Protein AF-A0A8T3T508-F1 (afdb_monomer)

Secondary struc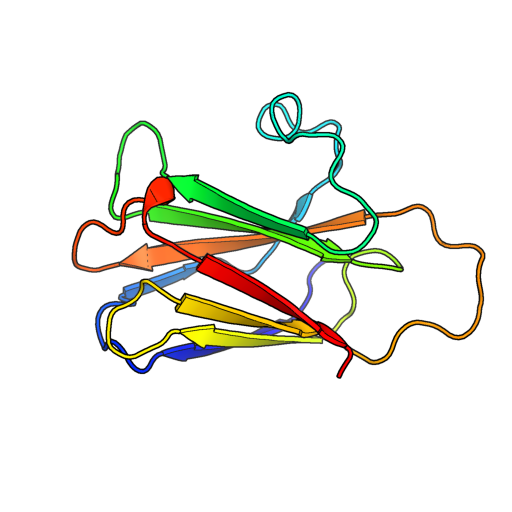ture (DSSP, 8-state):
---EEEEEESSS-EEEEEEEEEE-TTSTTTTTS----SS-EEEEEETTEEEEEEEEEEETTSS-SEEEEEE-TTS-EEEEEEPPPPSS--PPPEEEEEEEEESS---GGG-EEEEEE-

Structure (mmCIF, N/CA/C/O backbone):
data_AF-A0A8T3T508-F1
#
_entry.id   AF-A0A8T3T508-F1
#
loop_
_atom_site.group_PDB
_atom_site.id
_atom_site.type_symbol
_atom_site.label_atom_id
_atom_site.label_alt_id
_atom_site.label_comp_id
_atom_site.label_asym_id
_atom_site.label_entity_id
_atom_site.label_seq_id
_atom_site.pdbx_PDB_ins_code
_atom_site.Cartn_x
_atom_site.Cartn_y
_atom_site.Cartn_z
_atom_site.occupancy
_atom_site.B_iso_or_equiv
_atom_site.auth_seq_id
_atom_site.auth_comp_id
_atom_site.auth_asym_id
_atom_site.auth_atom_id
_atom_site.pdbx_PDB_model_num
ATOM 1 N N . MET A 1 1 ? -5.085 2.154 -18.806 1.00 56.78 1 MET A N 1
ATOM 2 C CA . MET A 1 1 ? -4.307 0.898 -18.837 1.00 56.78 1 MET A CA 1
ATOM 3 C C . MET A 1 1 ? -4.561 0.237 -17.502 1.00 56.78 1 MET A C 1
ATOM 5 O O . MET A 1 1 ? -4.327 0.889 -16.499 1.00 56.78 1 MET A O 1
ATOM 9 N N . THR A 1 2 ? -5.166 -0.944 -17.486 1.00 59.72 2 THR A N 1
ATOM 10 C CA . THR A 1 2 ? -5.472 -1.673 -16.248 1.00 59.72 2 THR A CA 1
ATOM 11 C C . THR A 1 2 ? -4.306 -2.597 -15.933 1.00 59.72 2 THR A C 1
ATOM 13 O O . THR A 1 2 ? -3.859 -3.324 -16.823 1.00 59.72 2 THR A O 1
ATOM 16 N N . PHE A 1 3 ? -3.816 -2.564 -14.700 1.00 74.69 3 PHE A N 1
ATOM 17 C CA . PHE A 1 3 ? -2.856 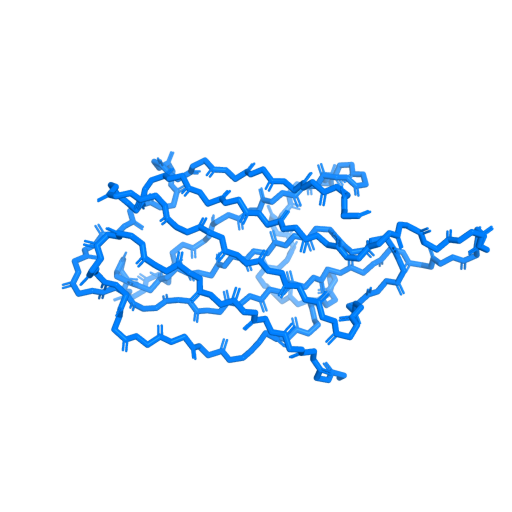-3.533 -14.183 1.00 74.69 3 PHE A CA 1
ATOM 18 C C . PHE A 1 3 ? -3.513 -4.373 -13.095 1.00 74.69 3 PHE A C 1
ATOM 20 O O . PHE A 1 3 ? -4.545 -3.993 -12.553 1.00 74.69 3 PHE A O 1
ATOM 27 N N . THR A 1 4 ? -2.923 -5.519 -12.787 1.00 80.12 4 THR A N 1
ATOM 28 C CA . THR A 1 4 ? -3.348 -6.351 -11.664 1.00 80.12 4 THR A CA 1
ATOM 29 C C . THR A 1 4 ? -2.440 -6.089 -10.472 1.00 80.12 4 THR A C 1
ATOM 31 O O . THR A 1 4 ? -1.223 -5.991 -10.630 1.00 80.12 4 THR A O 1
ATOM 34 N N . ILE A 1 5 ? -3.013 -6.000 -9.277 1.00 84.56 5 ILE A N 1
ATOM 35 C CA . ILE A 1 5 ? -2.252 -5.976 -8.031 1.00 84.56 5 ILE A CA 1
ATOM 36 C C . ILE A 1 5 ? -2.741 -7.087 -7.106 1.00 84.56 5 ILE A C 1
ATOM 38 O O . ILE A 1 5 ? -3.930 -7.179 -6.813 1.00 84.56 5 ILE A O 1
ATOM 42 N N . ASP A 1 6 ? -1.829 -7.954 -6.676 1.00 89.44 6 ASP A N 1
ATOM 43 C CA . ASP A 1 6 ? -2.118 -8.968 -5.662 1.00 89.44 6 ASP A CA 1
ATOM 44 C C . ASP A 1 6 ? -1.890 -8.355 -4.279 1.00 89.44 6 ASP A C 1
ATOM 46 O O . ASP A 1 6 ? -0.770 -7.956 -3.962 1.00 89.44 6 ASP A O 1
ATOM 50 N N . ILE A 1 7 ? -2.951 -8.208 -3.483 1.00 91.00 7 ILE A N 1
ATOM 51 C CA . ILE A 1 7 ? -2.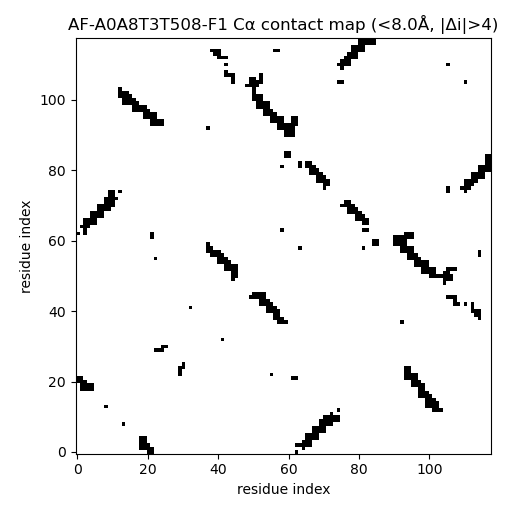876 -7.568 -2.165 1.00 91.00 7 ILE A CA 1
ATOM 52 C C . ILE A 1 7 ? -2.930 -8.640 -1.083 1.00 91.00 7 ILE A C 1
ATOM 54 O O . ILE A 1 7 ? -3.950 -9.298 -0.874 1.00 91.00 7 ILE A O 1
ATOM 58 N N . HIS A 1 8 ? -1.829 -8.771 -0.355 1.00 92.88 8 HIS A N 1
ATOM 59 C CA . HIS A 1 8 ? -1.716 -9.606 0.824 1.00 92.88 8 HIS A CA 1
ATOM 60 C C . HIS A 1 8 ? -1.851 -8.748 2.085 1.00 92.88 8 HIS A C 1
ATOM 62 O O . HIS A 1 8 ? -0.893 -8.108 2.525 1.00 92.88 8 HIS A O 1
ATOM 68 N N . ASP A 1 9 ? -3.051 -8.734 2.663 1.00 92.88 9 ASP A N 1
ATOM 69 C CA . ASP A 1 9 ? -3.330 -8.020 3.908 1.00 92.88 9 ASP A CA 1
ATOM 70 C C . ASP A 1 9 ? -3.100 -8.904 5.140 1.00 92.88 9 ASP A C 1
ATOM 72 O O . ASP A 1 9 ? -3.750 -9.936 5.312 1.00 92.88 9 ASP A O 1
ATOM 76 N N . GLN A 1 10 ? -2.185 -8.481 6.016 1.00 94.06 10 GLN A N 1
ATOM 77 C CA . GLN A 1 10 ? -1.945 -9.124 7.312 1.00 94.06 10 GLN A CA 1
ATOM 78 C C . GLN A 1 10 ? -2.623 -8.390 8.470 1.00 94.06 10 GLN A C 1
ATOM 80 O O . GLN A 1 10 ? -2.670 -8.928 9.578 1.00 94.06 10 GLN A O 1
ATOM 85 N N . SER A 1 11 ? -3.125 -7.174 8.237 1.00 92.44 11 SER A N 1
ATOM 86 C CA . SER A 1 11 ? -3.783 -6.369 9.267 1.00 92.44 11 SER A CA 1
ATOM 87 C C . SER A 1 11 ? -5.196 -6.866 9.574 1.00 92.44 11 SER A C 1
ATOM 89 O O . SER A 1 11 ? -5.650 -6.784 10.714 1.00 92.44 11 SER A O 1
ATOM 91 N N . GLY A 1 12 ? -5.894 -7.400 8.566 1.00 91.69 12 GLY A N 1
ATOM 92 C CA . GLY A 1 12 ? -7.322 -7.703 8.630 1.00 91.69 12 GLY A CA 1
ATOM 93 C C . GLY A 1 12 ? -8.207 -6.454 8.606 1.00 91.69 12 GLY A C 1
ATOM 94 O O . GLY A 1 12 ? -9.417 -6.572 8.799 1.00 91.69 12 GLY A O 1
ATOM 95 N N . LEU A 1 13 ? -7.618 -5.271 8.401 1.00 92.75 13 LEU A N 1
ATOM 96 C CA . LEU A 1 13 ? -8.317 -3.990 8.361 1.00 92.75 13 LEU A CA 1
ATOM 97 C C . LEU A 1 13 ? -8.749 -3.619 6.948 1.00 92.75 13 LEU A C 1
ATOM 99 O O . LEU A 1 13 ? -9.602 -2.750 6.800 1.00 92.75 13 LEU A O 1
ATOM 103 N N . LEU A 1 14 ? -8.169 -4.224 5.908 1.00 92.81 14 LEU A N 1
ATOM 104 C CA . LEU A 1 14 ? -8.530 -3.898 4.535 1.00 92.81 14 LEU A CA 1
ATOM 105 C C . LEU A 1 14 ? -9.945 -4.408 4.232 1.00 92.81 14 LEU A C 1
ATOM 107 O O . LEU A 1 14 ? -10.217 -5.607 4.275 1.00 92.81 14 LEU A O 1
ATOM 111 N N . VAL A 1 15 ? -10.849 -3.487 3.909 1.00 94.06 15 VAL A N 1
ATOM 112 C CA . VAL A 1 15 ? -12.254 -3.786 3.599 1.00 94.06 15 VAL A CA 1
ATOM 113 C C . VAL A 1 15 ? -12.476 -3.828 2.095 1.00 94.06 15 VAL A C 1
ATOM 115 O O . VAL A 1 15 ? -13.219 -4.670 1.598 1.00 94.06 15 VAL A O 1
ATOM 118 N N . GLU A 1 16 ? -11.845 -2.910 1.369 1.00 90.81 16 GLU A N 1
ATOM 119 C CA . GLU A 1 16 ? -12.002 -2.775 -0.073 1.00 90.81 16 GLU A CA 1
ATOM 120 C C . GLU A 1 16 ? -10.701 -2.261 -0.690 1.00 90.81 16 GLU A C 1
ATOM 122 O O . GLU A 1 16 ? -9.986 -1.459 -0.089 1.00 90.81 16 GLU A O 1
ATOM 127 N N . ALA A 1 17 ? -10.398 -2.724 -1.897 1.00 87.75 17 ALA A N 1
ATOM 128 C CA . ALA A 1 17 ? -9.337 -2.177 -2.722 1.00 87.75 17 ALA A CA 1
ATOM 129 C C . ALA A 1 17 ? -9.898 -1.929 -4.119 1.00 87.75 17 ALA A C 1
ATOM 131 O O . ALA A 1 17 ? -10.470 -2.828 -4.737 1.00 87.75 17 ALA A O 1
ATOM 132 N N . THR A 1 18 ? -9.742 -0.704 -4.602 1.00 84.75 18 THR A N 1
ATOM 133 C CA . THR A 1 18 ? -10.129 -0.313 -5.954 1.00 84.75 18 THR A CA 1
ATOM 134 C C . THR A 1 18 ? -8.912 -0.436 -6.852 1.00 84.75 18 THR A C 1
ATOM 136 O O . THR A 1 18 ? -7.877 0.161 -6.547 1.00 84.75 18 THR A O 1
ATOM 139 N N . ASP A 1 19 ? -9.058 -1.214 -7.934 1.00 66.94 19 ASP A N 1
ATOM 140 C CA . ASP A 1 19 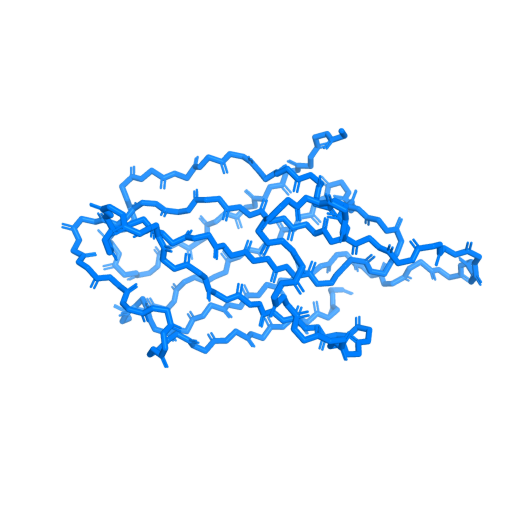? -8.005 -1.502 -8.912 1.00 66.94 19 ASP A CA 1
ATOM 141 C C . ASP A 1 19 ? -7.250 -0.247 -9.329 1.00 66.94 19 ASP A C 1
ATOM 143 O O . ASP A 1 19 ? -7.820 0.835 -9.499 1.00 66.94 19 ASP A O 1
ATOM 147 N N . GLY A 1 20 ? -5.943 -0.416 -9.484 1.00 62.97 20 GLY A N 1
ATOM 148 C CA . GLY A 1 20 ? -5.079 0.724 -9.618 1.00 62.97 20 GLY A CA 1
ATOM 149 C C . GLY A 1 20 ? -5.146 1.398 -10.986 1.00 62.97 20 GLY A C 1
ATOM 150 O O . GLY A 1 20 ? -5.136 0.757 -12.041 1.00 62.97 20 GLY A O 1
ATOM 151 N N . GLU A 1 21 ? -5.195 2.724 -10.960 1.00 64.38 21 GLU A N 1
ATOM 152 C CA . GLU A 1 21 ? -5.181 3.561 -12.150 1.00 64.38 21 GLU A CA 1
ATOM 153 C C . GLU A 1 21 ? -3.747 4.011 -12.454 1.00 64.38 21 GLU A C 1
ATOM 155 O O . GLU A 1 21 ? -2.906 4.173 -11.563 1.00 64.38 21 GLU A O 1
ATOM 160 N N . ALA A 1 22 ? -3.447 4.185 -13.742 1.00 61.53 22 ALA A N 1
ATOM 161 C CA . ALA A 1 22 ? -2.224 4.861 -14.145 1.00 61.53 22 ALA A CA 1
ATOM 162 C C . ALA A 1 22 ? -2.387 6.348 -13.824 1.00 61.53 22 ALA A C 1
ATOM 164 O O . ALA A 1 22 ? -3.248 7.012 -14.399 1.00 61.53 22 ALA A O 1
ATOM 165 N N . PHE A 1 23 ? -1.564 6.856 -12.915 1.00 60.69 23 PHE A N 1
ATOM 166 C CA . PHE A 1 23 ? -1.504 8.276 -12.617 1.00 60.69 23 PHE A CA 1
ATOM 167 C C . PHE A 1 23 ? -0.522 8.922 -13.580 1.00 60.69 23 PHE A C 1
ATOM 169 O O . PHE A 1 23 ? 0.668 8.597 -13.610 1.00 60.69 23 PHE A O 1
ATOM 176 N N . SER A 1 24 ? -1.028 9.864 -14.362 1.00 53.00 24 SER A N 1
ATOM 177 C CA . SER A 1 24 ? -0.171 10.873 -14.964 1.00 53.00 24 SER A CA 1
ATOM 178 C C . SER A 1 24 ? 0.156 11.912 -13.895 1.00 53.00 24 SER A C 1
ATOM 180 O O . SER A 1 24 ? -0.705 12.278 -13.099 1.00 53.00 24 SER A O 1
ATOM 182 N N . THR A 1 25 ? 1.366 12.467 -13.920 1.00 49.41 25 THR A N 1
ATOM 183 C CA . THR A 1 25 ? 1.756 13.634 -13.101 1.00 49.41 25 THR A CA 1
ATOM 184 C C . THR A 1 25 ? 0.935 14.902 -13.403 1.00 49.41 25 THR A C 1
ATOM 186 O O . THR A 1 25 ? 1.193 15.947 -12.827 1.00 49.41 25 THR A O 1
ATOM 189 N N . GLU A 1 26 ? -0.017 14.817 -14.336 1.00 45.50 26 GLU A N 1
ATOM 190 C CA . GLU A 1 26 ? -0.973 15.860 -14.724 1.00 45.50 26 GLU A CA 1
ATOM 191 C C . GLU A 1 26 ? -2.325 15.736 -13.988 1.00 45.50 26 GLU A C 1
ATOM 193 O O . GLU A 1 26 ? -3.209 16.566 -14.190 1.00 45.50 26 GLU A O 1
ATOM 198 N N . ASP A 1 27 ? -2.523 14.695 -13.169 1.00 48.59 27 ASP A N 1
ATOM 199 C CA . ASP A 1 27 ? -3.714 14.569 -12.325 1.00 48.59 27 ASP A CA 1
ATOM 200 C C . ASP A 1 27 ? -3.687 15.638 -11.210 1.00 48.59 27 ASP A C 1
ATOM 202 O O . ASP A 1 27 ? -2.628 15.864 -10.622 1.00 48.59 27 ASP A O 1
ATOM 206 N N . PRO A 1 28 ? -4.809 16.302 -10.873 1.00 46.66 28 PRO A N 1
ATOM 207 C CA . PRO A 1 28 ? -4.828 17.391 -9.889 1.00 46.66 28 PRO A CA 1
ATOM 208 C C . PRO A 1 28 ? -4.450 16.968 -8.454 1.00 46.66 28 PRO A C 1
ATOM 210 O O . PRO A 1 28 ? -4.265 17.834 -7.603 1.00 46.66 28 PRO A O 1
ATOM 213 N N . GLY A 1 29 ? -4.317 15.666 -8.163 1.00 49.78 29 GLY A N 1
ATOM 214 C CA . GLY A 1 29 ? -3.711 15.157 -6.922 1.00 49.78 29 GLY A CA 1
ATOM 215 C C . GLY A 1 29 ? -2.203 14.878 -7.012 1.00 49.78 29 GLY A C 1
ATOM 216 O O . GLY A 1 29 ? -1.567 14.621 -5.992 1.00 49.78 29 GLY A O 1
ATOM 217 N N . ALA A 1 30 ? -1.630 14.914 -8.217 1.00 49.81 30 ALA A N 1
ATOM 218 C CA . ALA A 1 30 ? -0.218 14.667 -8.492 1.00 49.81 30 ALA A CA 1
ATOM 219 C C . ALA A 1 30 ? 0.641 15.945 -8.473 1.00 49.81 30 ALA A C 1
ATOM 221 O O . ALA A 1 30 ? 1.858 15.846 -8.339 1.00 49.81 30 ALA A O 1
ATOM 222 N N . GLU A 1 31 ? 0.027 17.130 -8.573 1.00 49.12 31 GLU A N 1
ATOM 223 C CA . GLU A 1 31 ? 0.741 18.419 -8.611 1.00 49.12 31 GLU A CA 1
ATOM 224 C C . GLU A 1 31 ? 1.470 18.758 -7.296 1.00 49.12 31 GLU A C 1
ATOM 226 O O . GLU A 1 31 ? 2.443 19.510 -7.316 1.00 49.12 31 GLU A O 1
ATOM 231 N N . ASP A 1 32 ? 1.034 18.178 -6.169 1.00 50.81 32 ASP A N 1
ATOM 232 C CA . ASP A 1 32 ? 1.685 18.320 -4.854 1.00 50.81 32 ASP A CA 1
ATOM 233 C C . ASP A 1 32 ? 2.610 17.138 -4.517 1.00 50.81 32 ASP A C 1
ATOM 235 O O . ASP A 1 32 ? 3.298 17.141 -3.494 1.00 50.81 32 ASP A O 1
ATOM 239 N N . LEU A 1 33 ? 2.678 16.117 -5.383 1.00 53.66 33 LEU A N 1
ATOM 240 C CA . LEU A 1 33 ? 3.666 15.063 -5.202 1.00 53.66 33 LEU A CA 1
ATOM 241 C C . LEU A 1 33 ? 5.048 15.690 -5.420 1.00 53.66 33 LEU A C 1
ATOM 243 O O . LEU A 1 33 ? 5.283 16.312 -6.462 1.00 53.66 33 LEU A O 1
ATOM 247 N N . PRO A 1 34 ? 5.990 15.542 -4.470 1.00 51.62 34 PRO A N 1
ATOM 248 C CA . PRO A 1 34 ? 7.344 16.012 -4.695 1.00 51.62 34 PRO A CA 1
ATOM 249 C C . PRO A 1 34 ? 7.868 15.384 -5.993 1.00 51.62 34 PRO A C 1
ATOM 251 O O . PRO A 1 34 ? 7.445 14.288 -6.369 1.00 51.62 34 PRO A O 1
ATOM 254 N N . VAL A 1 35 ? 8.808 16.045 -6.678 1.00 53.06 35 VAL A N 1
ATOM 255 C CA . VAL A 1 35 ? 9.580 15.419 -7.765 1.00 53.06 35 VAL A CA 1
ATOM 256 C C . VAL A 1 35 ? 10.440 14.322 -7.135 1.00 53.06 35 VAL A C 1
ATOM 258 O O . VAL A 1 35 ? 11.621 14.497 -6.837 1.00 53.06 35 VAL A O 1
ATOM 261 N N . LEU A 1 36 ? 9.796 13.212 -6.810 1.00 57.38 36 LEU A N 1
ATOM 262 C CA . LEU A 1 36 ? 10.374 12.062 -6.167 1.00 57.38 36 LEU A CA 1
ATOM 263 C C . LEU A 1 36 ? 11.109 11.294 -7.265 1.00 57.38 36 LEU A C 1
ATOM 265 O O . LEU A 1 36 ? 10.617 11.154 -8.385 1.00 57.38 36 LEU A O 1
ATOM 269 N N . GLY A 1 37 ? 12.342 10.877 -6.972 1.00 57.03 37 GLY A N 1
ATOM 270 C CA . GLY A 1 37 ? 13.202 10.179 -7.931 1.00 57.03 37 GLY A CA 1
ATOM 271 C C . GLY A 1 37 ? 12.573 8.884 -8.470 1.00 57.03 37 GLY A C 1
ATOM 272 O O . GLY A 1 37 ? 11.470 8.525 -8.094 1.00 57.03 37 GLY A O 1
ATOM 273 N N . PRO A 1 38 ? 13.267 8.102 -9.308 1.00 60.34 38 PRO A N 1
ATOM 274 C CA . PRO A 1 38 ? 12.669 6.966 -10.028 1.00 60.34 38 PRO A CA 1
ATOM 275 C C . PRO A 1 38 ? 12.092 5.835 -9.148 1.00 60.34 38 PRO A C 1
ATOM 277 O O . PRO A 1 38 ? 11.500 4.900 -9.675 1.00 60.34 38 PRO A O 1
ATOM 280 N N . HIS A 1 39 ? 12.281 5.897 -7.828 1.00 69.75 39 HIS A N 1
ATOM 281 C CA . HIS A 1 39 ? 11.803 4.929 -6.849 1.00 69.75 39 HIS A CA 1
ATOM 282 C C . HIS A 1 39 ? 11.118 5.688 -5.715 1.00 69.75 39 HIS A C 1
ATOM 284 O O . HIS A 1 39 ? 11.785 6.201 -4.815 1.00 69.75 39 HIS A O 1
ATOM 290 N N . TYR A 1 40 ? 9.794 5.780 -5.769 1.00 75.88 40 TYR A N 1
ATOM 291 C CA . TYR A 1 40 ? 9.014 6.398 -4.707 1.00 75.88 40 TYR A CA 1
ATOM 292 C C . TYR A 1 40 ? 7.713 5.661 -4.460 1.00 75.88 40 TYR A C 1
ATOM 294 O O . TYR A 1 40 ? 7.183 5.007 -5.359 1.00 75.88 40 TYR A O 1
ATOM 302 N N . VAL A 1 41 ? 7.206 5.827 -3.242 1.00 84.19 41 VAL A N 1
ATOM 303 C CA . VAL A 1 41 ? 5.849 5.478 -2.834 1.00 84.19 41 VAL A CA 1
ATOM 304 C C . VAL A 1 41 ? 5.313 6.660 -2.035 1.00 84.19 41 VAL A C 1
ATOM 306 O O . VAL A 1 41 ? 6.025 7.204 -1.193 1.00 84.19 41 VAL A O 1
ATOM 309 N N . VAL A 1 42 ? 4.086 7.073 -2.320 1.00 85.75 42 VAL A N 1
ATOM 310 C CA . VAL A 1 42 ? 3.378 8.144 -1.628 1.00 85.75 42 VAL A CA 1
ATOM 311 C C . VAL A 1 42 ? 2.038 7.625 -1.151 1.00 85.75 42 VAL A C 1
ATOM 313 O O . VAL A 1 42 ? 1.370 6.853 -1.840 1.00 85.75 42 VAL A O 1
ATOM 316 N N . PHE A 1 43 ? 1.659 8.082 0.032 1.00 88.44 43 PHE A N 1
ATOM 317 C CA . PHE A 1 43 ? 0.393 7.790 0.669 1.00 88.44 43 PHE A CA 1
ATOM 318 C C . PHE A 1 43 ? -0.379 9.091 0.817 1.00 88.44 43 PHE A C 1
ATOM 320 O O . PHE A 1 43 ? 0.173 10.102 1.246 1.00 88.44 43 PHE A O 1
ATOM 327 N N . LEU A 1 44 ? -1.649 9.064 0.441 1.00 87.00 44 LEU A N 1
ATOM 328 C CA . LEU A 1 44 ? -2.546 10.206 0.516 1.00 87.00 44 LEU A CA 1
ATOM 329 C C . LEU A 1 44 ? -3.858 9.715 1.112 1.00 87.00 44 LEU A C 1
ATOM 331 O O . LEU A 1 44 ? -4.491 8.828 0.540 1.00 87.00 44 LEU A O 1
ATOM 335 N N . ASN A 1 45 ? -4.283 10.269 2.243 1.00 89.81 45 ASN A N 1
ATOM 336 C CA . ASN A 1 45 ? -5.651 10.037 2.692 1.00 89.81 45 ASN A CA 1
ATOM 337 C C . ASN A 1 45 ? -6.639 10.801 1.816 1.00 89.81 45 ASN A C 1
ATOM 339 O O . ASN A 1 45 ? -6.312 11.855 1.264 1.00 89.81 45 ASN A O 1
ATOM 343 N N . ASP A 1 46 ? -7.864 10.292 1.720 1.00 85.38 46 ASP A N 1
ATOM 344 C CA . ASP A 1 46 ? -8.955 11.104 1.200 1.00 85.38 46 ASP A CA 1
ATOM 345 C C . ASP A 1 46 ? -9.258 12.249 2.177 1.00 85.38 46 ASP A C 1
ATOM 347 O O . ASP A 1 46 ? -9.360 12.044 3.386 1.00 85.38 46 ASP A O 1
ATOM 351 N N . ALA A 1 47 ? -9.428 13.466 1.656 1.00 81.12 47 ALA A N 1
ATOM 352 C CA . ALA A 1 47 ? -9.689 14.647 2.481 1.00 81.12 47 ALA A CA 1
ATOM 353 C C . ALA A 1 47 ? -10.999 14.552 3.287 1.00 81.12 47 ALA A C 1
ATOM 355 O O . ALA A 1 47 ? -11.186 15.293 4.252 1.00 81.12 47 ALA A O 1
ATOM 356 N N . SER A 1 48 ? -11.916 13.673 2.874 1.00 86.12 48 SER A N 1
ATOM 357 C CA . SER A 1 48 ? -13.207 13.442 3.522 1.00 86.12 48 SER A CA 1
ATOM 358 C C . SER A 1 48 ? -13.252 12.140 4.329 1.00 86.12 48 SER A C 1
ATOM 360 O O . SER A 1 48 ? -14.219 11.944 5.065 1.00 86.12 48 SER A O 1
ATOM 362 N N . ASP A 1 49 ? -12.255 11.254 4.195 1.00 86.56 49 ASP A N 1
ATOM 363 C CA . ASP A 1 49 ? -12.234 9.937 4.842 1.00 86.56 49 ASP A CA 1
ATOM 364 C C . ASP A 1 49 ? -10.799 9.411 5.074 1.00 86.56 49 ASP A C 1
ATOM 366 O O . ASP A 1 49 ? -10.150 8.871 4.178 1.00 86.56 49 ASP A O 1
ATOM 370 N N . GLU A 1 50 ? -10.319 9.494 6.319 1.00 87.12 50 GLU A N 1
ATOM 371 C CA . GLU A 1 50 ? -8.999 8.984 6.735 1.00 87.12 50 GLU A CA 1
ATOM 372 C C . GLU A 1 50 ? -8.893 7.445 6.721 1.00 87.12 50 GLU A C 1
ATOM 374 O O . GLU A 1 50 ? -7.802 6.891 6.874 1.00 87.12 50 GLU A O 1
ATOM 379 N N . SER A 1 51 ? -10.006 6.726 6.538 1.00 90.31 51 SER A N 1
ATOM 380 C CA . SER A 1 51 ? -9.989 5.276 6.297 1.00 90.31 51 SER A CA 1
ATOM 381 C C . SER A 1 51 ? -9.690 4.925 4.839 1.00 90.31 51 SER A C 1
ATOM 383 O O . SER A 1 51 ? -9.393 3.771 4.528 1.00 90.31 51 SER A O 1
ATOM 385 N N . VAL A 1 52 ? -9.735 5.909 3.939 1.00 90.31 52 VAL A N 1
ATOM 386 C CA . VAL A 1 52 ? -9.380 5.750 2.532 1.00 90.31 52 VAL A CA 1
ATOM 387 C C . VAL A 1 52 ? -7.948 6.230 2.332 1.00 90.31 52 VAL A C 1
ATOM 389 O O . VAL A 1 52 ? -7.610 7.380 2.611 1.00 90.31 52 VAL A O 1
ATOM 392 N N . LEU A 1 53 ? -7.105 5.336 1.825 1.00 89.94 53 LEU A N 1
ATOM 393 C CA . LEU A 1 53 ? -5.699 5.573 1.545 1.00 89.94 53 LEU A CA 1
ATOM 394 C C . LEU A 1 53 ? -5.431 5.350 0.059 1.00 89.94 53 LEU A C 1
ATOM 396 O O . LEU A 1 53 ? -5.549 4.242 -0.464 1.00 89.94 53 LEU A O 1
ATOM 400 N N . ARG A 1 54 ? -5.031 6.405 -0.636 1.00 88.88 54 ARG A N 1
ATOM 401 C CA . ARG A 1 54 ? -4.498 6.330 -1.991 1.00 88.88 54 ARG A CA 1
ATOM 402 C C . ARG A 1 54 ? -2.995 6.104 -1.903 1.00 88.88 54 ARG A C 1
ATOM 404 O O . ARG A 1 54 ? -2.268 6.905 -1.323 1.00 88.88 54 ARG A O 1
ATOM 411 N N . VAL A 1 55 ? -2.542 5.003 -2.485 1.00 88.56 55 VAL A N 1
ATOM 412 C CA . VAL A 1 55 ? -1.131 4.620 -2.550 1.00 88.56 55 VAL A CA 1
ATOM 413 C C . VAL A 1 55 ? -0.664 4.839 -3.976 1.00 88.56 55 VAL A C 1
ATOM 415 O O . VAL A 1 55 ? -1.271 4.280 -4.882 1.00 88.56 55 VAL A O 1
ATOM 418 N N . VAL A 1 56 ? 0.389 5.623 -4.190 1.00 85.56 56 VAL A N 1
ATOM 419 C CA . VAL A 1 56 ? 0.941 5.936 -5.518 1.00 85.56 56 VAL A CA 1
ATOM 420 C C . VAL A 1 56 ? 2.425 5.602 -5.539 1.00 85.56 56 VAL A C 1
ATOM 422 O O . VAL A 1 56 ? 3.145 5.979 -4.626 1.00 85.56 56 VAL A O 1
ATOM 425 N N . TRP A 1 57 ? 2.918 4.922 -6.566 1.00 83.56 57 TRP A N 1
ATOM 426 C CA . TRP A 1 57 ? 4.328 4.565 -6.687 1.00 83.56 57 TRP A CA 1
ATOM 427 C C . TRP A 1 57 ? 4.866 4.766 -8.097 1.00 83.56 57 TRP A C 1
ATOM 429 O O . TRP A 1 57 ? 4.130 4.749 -9.089 1.00 83.56 57 TRP A O 1
ATOM 439 N N . ALA A 1 58 ? 6.182 4.949 -8.174 1.00 77.38 58 ALA A N 1
ATOM 440 C CA . ALA A 1 58 ? 6.893 5.036 -9.437 1.00 77.38 58 ALA A CA 1
ATOM 441 C C . ALA A 1 58 ? 6.852 3.692 -10.176 1.00 77.38 58 ALA A C 1
ATOM 443 O O . ALA A 1 58 ? 7.169 2.642 -9.619 1.00 77.38 58 ALA A O 1
ATOM 444 N N . ALA A 1 59 ? 6.527 3.728 -11.461 1.00 72.25 59 ALA A N 1
ATOM 445 C CA . ALA A 1 59 ? 6.595 2.583 -12.348 1.00 72.25 59 ALA A CA 1
ATOM 446 C C . ALA A 1 59 ? 7.585 2.887 -13.477 1.00 72.25 59 ALA A C 1
ATOM 448 O O . ALA A 1 59 ? 7.282 3.598 -14.440 1.00 72.25 59 ALA A O 1
ATOM 449 N N . GLY A 1 60 ? 8.809 2.370 -13.339 1.00 59.91 60 GLY A N 1
ATOM 450 C CA . GLY A 1 60 ? 9.836 2.466 -14.376 1.00 59.91 60 GLY A CA 1
ATOM 451 C C . GLY A 1 60 ? 9.400 1.679 -15.610 1.00 59.91 60 GLY A C 1
ATOM 452 O O . GLY A 1 60 ? 9.566 0.465 -15.643 1.00 59.91 60 GLY A O 1
ATOM 453 N N . GLY A 1 61 ? 8.798 2.350 -16.596 1.00 59.06 61 GLY A N 1
ATOM 454 C CA . GLY A 1 61 ? 8.133 1.679 -17.723 1.00 59.06 61 GLY A CA 1
ATOM 455 C C . GLY A 1 61 ? 6.670 2.064 -17.955 1.00 59.06 61 GLY A C 1
ATOM 456 O O . GLY A 1 61 ? 6.096 1.634 -18.954 1.00 59.06 61 GLY A O 1
ATOM 457 N N . GLY A 1 62 ? 6.061 2.841 -17.051 1.00 64.44 62 GLY A N 1
ATOM 458 C CA . GLY A 1 62 ? 4.602 2.946 -16.944 1.00 64.44 62 GLY A CA 1
ATOM 459 C C . GLY A 1 62 ? 4.019 1.778 -16.146 1.00 64.44 62 GLY A C 1
ATOM 460 O O . GLY A 1 62 ? 4.752 0.863 -15.772 1.00 64.44 62 GLY A O 1
ATOM 461 N N . CYS A 1 63 ? 2.713 1.807 -15.854 1.00 70.06 63 CYS A N 1
ATOM 462 C CA . CYS A 1 63 ? 2.093 0.748 -15.057 1.00 70.06 63 CYS A CA 1
ATOM 463 C C . CYS A 1 63 ? 2.222 -0.612 -15.714 1.00 70.06 63 CYS A C 1
ATOM 465 O O . CYS A 1 63 ? 1.555 -0.917 -16.705 1.00 70.06 63 CYS A O 1
ATOM 467 N N . ALA A 1 64 ? 3.117 -1.415 -15.146 1.00 66.38 64 ALA A N 1
ATOM 468 C CA . ALA A 1 64 ? 3.363 -2.761 -15.593 1.00 66.38 64 ALA A CA 1
ATOM 469 C C . ALA A 1 64 ? 2.150 -3.649 -15.296 1.00 66.38 64 ALA A C 1
ATOM 471 O O . ALA A 1 64 ? 1.308 -3.314 -14.471 1.00 66.38 64 ALA A O 1
ATOM 472 N N . ALA A 1 65 ? 2.047 -4.788 -15.981 1.00 65.06 65 ALA A N 1
ATOM 473 C CA . ALA A 1 65 ? 0.830 -5.599 -15.961 1.00 65.06 65 ALA A CA 1
ATOM 474 C C . ALA A 1 65 ? 0.486 -6.197 -14.582 1.00 65.06 65 ALA A C 1
ATOM 476 O O . ALA A 1 65 ? -0.682 -6.495 -14.343 1.00 65.06 65 ALA A O 1
ATOM 477 N N . SER A 1 66 ? 1.469 -6.377 -13.691 1.00 79.94 66 SER A N 1
ATOM 478 C CA . SER A 1 66 ? 1.283 -7.054 -12.403 1.00 79.94 66 SER A CA 1
ATOM 479 C C . SER A 1 66 ? 2.195 -6.501 -11.306 1.00 79.94 66 SER A C 1
ATOM 481 O O . SER A 1 66 ? 3.410 -6.456 -11.501 1.00 79.94 66 SER A O 1
ATOM 483 N N . TYR A 1 67 ? 1.615 -6.167 -10.155 1.00 85.75 67 TYR A N 1
ATOM 484 C CA . TYR A 1 67 ? 2.302 -5.808 -8.910 1.00 85.75 67 TYR A CA 1
ATOM 485 C C . TYR A 1 67 ? 1.853 -6.734 -7.774 1.00 85.75 67 TYR A C 1
ATOM 487 O O . TYR A 1 67 ? 0.765 -7.308 -7.833 1.00 85.75 67 TYR A O 1
ATOM 495 N N . ALA A 1 68 ? 2.656 -6.845 -6.722 1.00 89.25 68 ALA A N 1
ATOM 496 C CA . ALA A 1 68 ? 2.226 -7.416 -5.450 1.00 89.25 68 ALA A CA 1
ATOM 497 C C . ALA A 1 68 ? 2.363 -6.368 -4.343 1.00 89.25 68 ALA A C 1
ATOM 499 O O . ALA A 1 68 ? 3.320 -5.596 -4.321 1.00 89.25 68 ALA A O 1
ATOM 500 N N . MET A 1 69 ? 1.404 -6.330 -3.427 1.00 91.62 69 MET A N 1
ATOM 501 C CA . MET A 1 69 ? 1.405 -5.451 -2.268 1.00 91.62 69 MET A CA 1
ATOM 502 C C . MET A 1 69 ? 1.237 -6.278 -1.005 1.00 91.62 69 MET A C 1
ATOM 504 O O . MET A 1 69 ? 0.289 -7.042 -0.875 1.00 91.62 69 MET A O 1
ATOM 508 N N . THR A 1 70 ? 2.134 -6.089 -0.048 1.00 94.38 70 THR A N 1
ATOM 509 C CA . THR A 1 70 ? 1.983 -6.634 1.300 1.00 94.38 70 THR A CA 1
ATOM 510 C C . THR A 1 70 ? 1.684 -5.500 2.266 1.00 94.38 70 THR A C 1
ATOM 512 O O . THR A 1 70 ? 2.447 -4.535 2.332 1.00 94.38 70 THR A O 1
ATOM 515 N N . ILE A 1 71 ? 0.592 -5.635 3.015 1.00 94.38 71 ILE A N 1
ATOM 516 C CA . ILE A 1 71 ? 0.231 -4.756 4.129 1.00 94.38 71 ILE A CA 1
ATOM 517 C C . ILE A 1 71 ? 0.609 -5.486 5.413 1.00 94.38 71 ILE A C 1
ATOM 519 O O . ILE A 1 71 ? 0.216 -6.636 5.623 1.00 94.38 71 ILE A O 1
ATOM 523 N N . ASP A 1 72 ? 1.401 -4.840 6.260 1.00 94.50 72 ASP A N 1
ATOM 524 C CA . ASP A 1 72 ? 1.831 -5.423 7.525 1.00 94.50 72 ASP A CA 1
ATOM 525 C C . ASP A 1 72 ? 0.678 -5.539 8.546 1.00 94.50 72 ASP A C 1
ATOM 527 O O . ASP A 1 72 ? -0.377 -4.928 8.373 1.00 94.50 72 ASP A O 1
ATOM 531 N N . PRO A 1 73 ? 0.871 -6.266 9.662 1.00 93.81 73 PRO A N 1
ATOM 532 C CA . PRO A 1 73 ? -0.168 -6.443 10.676 1.00 93.81 73 PRO A CA 1
ATOM 533 C C . PRO A 1 73 ? -0.675 -5.145 11.319 1.00 93.81 73 PRO A C 1
ATOM 535 O O . PRO A 1 73 ? -1.750 -5.151 11.912 1.00 93.81 73 PRO A O 1
ATOM 538 N N . THR A 1 74 ? 0.084 -4.046 11.247 1.00 92.62 74 THR A N 1
ATOM 539 C CA . THR A 1 74 ? -0.327 -2.741 11.791 1.00 92.62 74 THR A CA 1
ATOM 540 C C . THR A 1 74 ? -0.970 -1.813 10.759 1.00 92.62 74 THR A C 1
ATOM 542 O O . THR A 1 74 ? -1.431 -0.735 11.129 1.00 92.62 74 THR A O 1
ATOM 545 N N . ALA A 1 75 ? -1.015 -2.206 9.480 1.00 90.81 75 ALA A N 1
ATOM 546 C CA . ALA A 1 75 ? -1.393 -1.340 8.361 1.00 90.81 75 ALA A CA 1
ATOM 547 C C . ALA A 1 75 ? -0.609 -0.011 8.324 1.00 90.81 75 ALA A C 1
ATOM 549 O O . ALA A 1 75 ? -1.133 1.020 7.909 1.00 90.81 75 ALA A O 1
ATOM 550 N N . ARG A 1 76 ? 0.644 -0.015 8.792 1.00 92.69 76 ARG A N 1
ATOM 551 C CA . ARG A 1 76 ? 1.561 1.140 8.774 1.00 92.69 76 ARG A CA 1
ATOM 552 C C . ARG A 1 76 ? 2.773 0.912 7.887 1.00 92.69 76 ARG A C 1
ATOM 554 O O . ARG A 1 76 ? 3.559 1.827 7.678 1.00 92.69 76 ARG A O 1
ATOM 561 N N . LYS A 1 77 ? 2.948 -0.292 7.351 1.00 92.75 77 LYS A N 1
ATOM 562 C CA . LYS A 1 77 ? 4.027 -0.625 6.425 1.00 92.75 77 LYS A CA 1
ATOM 563 C C . LYS A 1 77 ? 3.458 -1.331 5.217 1.00 92.75 77 LYS A C 1
ATOM 565 O O . LYS A 1 77 ? 2.897 -2.421 5.324 1.00 92.75 77 LYS A O 1
ATOM 570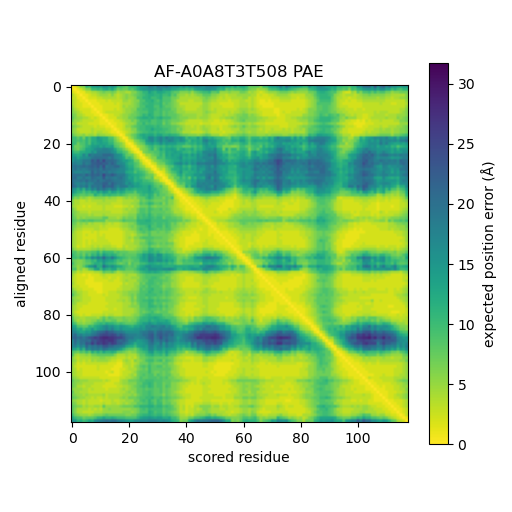 N N . LEU A 1 78 ? 3.634 -0.699 4.066 1.00 92.31 78 LEU A N 1
ATOM 571 C CA . LEU A 1 78 ? 3.230 -1.227 2.778 1.00 92.31 78 LEU A CA 1
ATOM 572 C C . LEU A 1 78 ? 4.473 -1.504 1.939 1.00 92.31 78 LEU A C 1
ATOM 574 O O . LEU A 1 78 ? 5.346 -0.657 1.748 1.00 92.31 78 LEU A O 1
ATOM 578 N N . ARG A 1 79 ? 4.553 -2.721 1.421 1.00 91.81 79 ARG A N 1
ATOM 579 C CA . ARG A 1 79 ? 5.631 -3.153 0.536 1.00 91.81 79 ARG A CA 1
ATOM 580 C C . ARG A 1 79 ? 5.040 -3.442 -0.827 1.00 91.81 79 ARG A C 1
ATOM 582 O O . ARG A 1 79 ? 4.119 -4.245 -0.921 1.00 91.81 79 ARG A O 1
ATOM 589 N N . ILE A 1 80 ? 5.563 -2.781 -1.850 1.00 89.19 80 ILE A N 1
ATOM 590 C CA . ILE A 1 80 ? 5.119 -2.912 -3.234 1.00 89.19 80 ILE A CA 1
ATOM 591 C C . ILE A 1 80 ? 6.247 -3.559 -4.019 1.00 89.19 80 ILE A C 1
ATOM 593 O O . ILE A 1 80 ? 7.352 -3.026 -4.091 1.00 89.19 80 ILE A O 1
ATOM 597 N N . GLU A 1 81 ? 5.957 -4.704 -4.611 1.00 87.94 81 GLU A N 1
ATOM 598 C CA . GLU A 1 81 ? 6.872 -5.443 -5.466 1.00 87.94 81 GLU A CA 1
ATOM 599 C C . GLU A 1 81 ? 6.412 -5.262 -6.909 1.00 87.94 81 GLU A C 1
ATOM 601 O O . GLU A 1 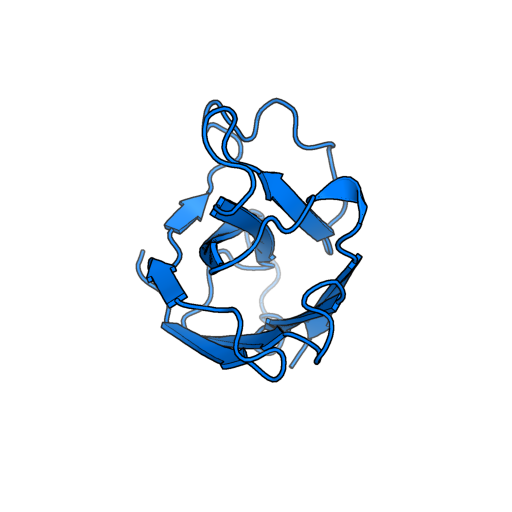81 ? 5.312 -5.668 -7.301 1.00 87.94 81 GLU A O 1
ATOM 606 N N . GLY A 1 82 ? 7.239 -4.557 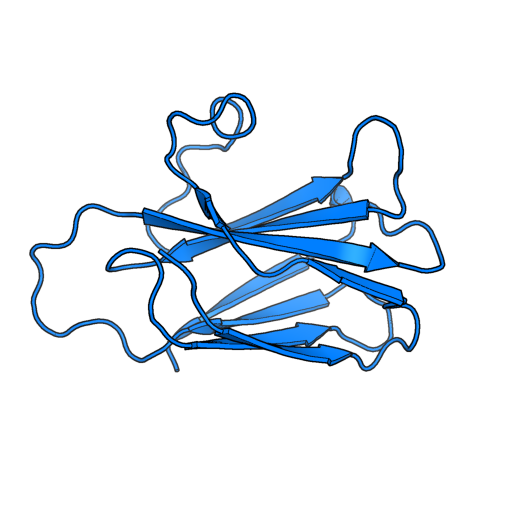-7.679 1.00 80.00 82 GLY A N 1
ATOM 607 C CA . GLY A 1 82 ? 7.036 -4.380 -9.110 1.00 80.00 82 GLY A CA 1
ATOM 608 C C . GLY A 1 82 ? 7.644 -5.525 -9.909 1.00 80.00 82 GLY A C 1
ATOM 609 O O . GLY A 1 82 ? 8.477 -6.261 -9.394 1.00 80.00 82 GLY A O 1
ATOM 610 N N . PRO A 1 83 ? 7.282 -5.678 -11.188 1.00 73.50 83 PRO A N 1
ATOM 611 C CA . PRO A 1 83 ? 7.977 -6.617 -12.054 1.00 73.50 83 PRO A CA 1
ATOM 612 C C . PRO A 1 83 ? 9.432 -6.174 -12.276 1.00 73.50 83 PRO A C 1
ATOM 614 O O . PRO A 1 83 ? 9.762 -5.000 -12.057 1.00 73.50 83 PRO A O 1
ATOM 617 N N . PRO A 1 84 ? 10.302 -7.079 -12.756 1.00 69.12 84 PRO A N 1
ATOM 618 C CA . PRO A 1 84 ? 11.685 -6.743 -13.054 1.00 69.12 84 PRO A CA 1
ATOM 619 C C . PRO A 1 84 ? 11.755 -5.548 -14.008 1.00 69.12 84 PRO A C 1
ATOM 621 O O . PRO A 1 84 ? 11.009 -5.474 -14.990 1.00 69.12 84 PRO A O 1
ATOM 624 N N . ALA A 1 85 ? 12.659 -4.610 -13.709 1.00 63.38 85 ALA A N 1
ATOM 625 C CA . ALA A 1 85 ? 12.813 -3.386 -14.486 1.00 63.38 85 ALA A CA 1
ATOM 626 C C . ALA A 1 85 ? 13.025 -3.711 -15.980 1.00 63.38 85 ALA A C 1
ATOM 628 O O . ALA A 1 85 ? 13.825 -4.597 -16.308 1.00 63.38 85 ALA A O 1
ATOM 629 N N . PRO A 1 86 ? 12.337 -3.015 -16.902 1.00 54.91 86 PRO A N 1
ATOM 630 C CA . PRO A 1 86 ? 12.489 -3.278 -18.324 1.00 54.91 86 PRO A CA 1
ATOM 631 C C . PRO A 1 86 ? 13.939 -3.026 -18.757 1.00 54.91 86 PRO A C 1
ATOM 633 O O . PRO A 1 86 ? 14.529 -1.987 -18.470 1.00 54.91 86 PRO A O 1
ATOM 636 N N . THR A 1 87 ? 14.520 -3.980 -19.486 1.00 54.56 87 THR A N 1
ATOM 637 C CA . THR A 1 87 ? 15.902 -3.921 -20.000 1.00 54.56 87 THR A CA 1
ATOM 638 C C . THR A 1 87 ? 16.090 -2.939 -21.164 1.00 54.56 87 THR A C 1
ATOM 640 O O . THR A 1 87 ? 17.217 -2.715 -21.603 1.00 54.56 87 THR A O 1
ATOM 643 N N . SER A 1 88 ? 15.010 -2.330 -21.660 1.00 51.62 88 SER A N 1
ATOM 644 C CA . SER A 1 88 ? 14.999 -1.356 -22.757 1.00 51.62 88 SER A CA 1
ATOM 645 C C . SER A 1 88 ? 14.694 0.053 -22.232 1.00 51.62 88 SER A C 1
ATOM 647 O O . SER A 1 88 ? 13.563 0.365 -21.859 1.00 51.62 88 SER A O 1
ATOM 649 N N . GLY A 1 89 ? 15.731 0.890 -22.182 1.00 48.25 89 GLY A N 1
ATOM 650 C CA . GLY A 1 89 ? 15.784 2.172 -21.473 1.00 48.25 89 GLY A CA 1
ATOM 651 C C . GLY A 1 89 ? 15.170 3.394 -22.164 1.00 48.25 89 GLY A C 1
ATOM 652 O O . GLY A 1 89 ? 15.773 4.458 -22.096 1.00 48.25 89 GLY A O 1
ATOM 653 N N . ASP A 1 90 ? 13.981 3.286 -22.760 1.00 49.88 90 ASP A N 1
ATOM 654 C CA . ASP A 1 90 ? 13.321 4.430 -23.428 1.00 49.88 90 ASP A CA 1
ATOM 655 C C . ASP A 1 90 ? 12.007 4.873 -22.754 1.00 49.88 90 ASP A C 1
ATOM 657 O O . ASP A 1 90 ? 11.199 5.592 -23.340 1.00 49.88 90 ASP A O 1
ATOM 661 N N . SER A 1 91 ? 11.746 4.429 -21.523 1.00 53.03 91 SER A N 1
ATOM 662 C CA . SER A 1 91 ? 10.433 4.629 -20.906 1.00 53.03 91 SER A CA 1
ATOM 663 C C . SER A 1 91 ? 10.297 5.987 -20.222 1.00 53.03 91 SER A C 1
ATOM 665 O O . SER A 1 91 ? 11.015 6.302 -19.274 1.00 53.03 91 SER A O 1
ATOM 667 N N . VAL A 1 92 ? 9.318 6.764 -20.687 1.00 52.59 92 VAL A N 1
ATOM 668 C CA . VAL A 1 92 ? 8.764 7.918 -19.973 1.00 52.59 92 VAL A CA 1
ATOM 669 C C . VAL A 1 92 ? 8.256 7.408 -18.623 1.00 52.59 92 VAL A C 1
ATOM 671 O O . VAL A 1 92 ? 7.470 6.462 -18.582 1.00 52.59 92 VAL A O 1
ATOM 674 N N . GLY A 1 93 ? 8.763 7.968 -17.522 1.00 57.12 93 GLY A N 1
ATOM 675 C CA . GLY A 1 93 ? 8.334 7.588 -16.176 1.00 57.12 93 GLY A CA 1
ATOM 676 C C . GLY A 1 93 ? 6.814 7.687 -16.050 1.00 57.12 93 GLY A C 1
ATOM 677 O O . GLY A 1 93 ? 6.222 8.665 -16.499 1.00 57.12 93 GLY A O 1
ATOM 678 N N . GLY A 1 94 ? 6.188 6.660 -15.483 1.00 67.19 94 GLY A N 1
ATOM 679 C CA . GLY A 1 94 ? 4.768 6.672 -15.153 1.00 67.19 94 GLY A CA 1
ATOM 680 C C . GLY A 1 94 ? 4.572 6.361 -13.680 1.00 67.19 94 GLY A C 1
ATOM 681 O O . GLY A 1 94 ? 5.472 5.826 -13.028 1.00 67.19 94 GLY A O 1
ATOM 682 N N . SER A 1 95 ? 3.391 6.680 -13.169 1.00 75.38 95 SER A N 1
ATOM 683 C CA . SER A 1 95 ? 3.010 6.377 -11.796 1.00 75.38 95 SER A CA 1
ATOM 684 C C . SER A 1 95 ? 1.815 5.445 -11.798 1.00 75.38 95 SER A C 1
ATOM 686 O O . SER A 1 95 ? 0.922 5.555 -12.638 1.00 75.38 95 SER A O 1
ATOM 688 N N . CYS A 1 96 ? 1.792 4.523 -10.851 1.00 80.94 96 CYS A N 1
ATOM 689 C CA . CYS A 1 96 ? 0.637 3.679 -10.585 1.00 80.94 96 CYS A CA 1
ATOM 690 C C . CYS A 1 96 ? 0.093 4.026 -9.231 1.00 80.94 96 CYS A C 1
ATOM 692 O O . CYS A 1 96 ? 0.862 4.392 -8.348 1.00 80.94 96 CYS A O 1
ATOM 694 N N . GLY A 1 97 ? -1.204 3.872 -9.042 1.00 84.31 97 GLY A N 1
ATOM 695 C CA . GLY A 1 97 ? -1.736 3.957 -7.703 1.00 84.31 97 GLY A CA 1
ATOM 696 C C . GLY A 1 97 ? -2.961 3.105 -7.521 1.00 84.31 97 GLY A C 1
ATOM 697 O O . GLY A 1 97 ? -3.662 2.839 -8.482 1.00 84.31 97 GLY A O 1
ATOM 698 N N . VAL A 1 98 ? -3.196 2.684 -6.288 1.00 87.69 98 VAL A N 1
ATOM 699 C CA . VAL A 1 98 ? -4.353 1.903 -5.851 1.00 87.69 98 VAL A CA 1
ATOM 700 C C . VAL A 1 98 ? -5.044 2.674 -4.733 1.00 87.69 98 VAL A C 1
ATOM 702 O O . VAL A 1 98 ? -4.388 3.376 -3.957 1.00 87.69 98 VAL A O 1
ATOM 705 N N . THR A 1 99 ? -6.364 2.567 -4.640 1.00 89.38 99 THR A N 1
ATOM 706 C CA . THR A 1 99 ? -7.107 3.110 -3.499 1.00 89.38 99 THR A CA 1
ATOM 707 C C . THR A 1 99 ? -7.500 1.967 -2.580 1.00 89.38 99 THR A C 1
ATOM 709 O O . THR A 1 99 ? -8.189 1.040 -2.993 1.00 89.38 99 THR A O 1
ATOM 712 N N . LEU A 1 100 ? -7.049 2.040 -1.335 1.00 91.62 100 LEU A N 1
ATOM 713 C CA . LEU A 1 100 ? -7.347 1.090 -0.275 1.00 91.62 100 LEU A CA 1
ATOM 714 C C . LEU A 1 100 ? -8.344 1.724 0.686 1.00 91.62 100 LEU A C 1
ATOM 716 O O . LEU A 1 100 ? -8.215 2.897 1.034 1.00 91.62 100 LEU A O 1
ATOM 720 N N . ARG A 1 101 ? -9.317 0.946 1.142 1.00 93.19 101 ARG A N 1
ATOM 721 C CA . ARG A 1 101 ? -10.251 1.344 2.186 1.00 93.19 101 ARG A CA 1
ATOM 722 C C . ARG A 1 101 ? -10.121 0.405 3.366 1.00 93.19 101 ARG A C 1
ATOM 724 O O . ARG A 1 101 ? -10.322 -0.804 3.236 1.00 93.19 101 ARG A O 1
ATOM 731 N N . PHE A 1 102 ? -9.833 0.982 4.516 1.00 93.31 102 PHE A N 1
ATOM 732 C CA . PHE A 1 102 ? -9.669 0.279 5.772 1.00 93.31 102 PHE A CA 1
ATOM 733 C C . PHE A 1 102 ? -10.931 0.385 6.636 1.00 93.31 102 PHE A C 1
ATOM 735 O O . PHE A 1 102 ? -11.770 1.265 6.450 1.00 93.31 102 PHE A O 1
ATOM 742 N N . SER A 1 103 ? -11.094 -0.531 7.587 1.00 94.25 103 SER A N 1
ATOM 743 C CA . SER A 1 103 ? -12.172 -0.489 8.580 1.00 94.25 103 SER A CA 1
ATOM 744 C C . SER A 1 103 ? -11.918 0.549 9.670 1.00 94.25 103 SER A C 1
ATOM 746 O O . SER A 1 103 ? -12.850 0.965 10.354 1.00 94.25 103 SER A O 1
ATOM 748 N N . GLU A 1 104 ? -10.657 0.941 9.840 1.00 93.06 104 GLU A N 1
ATOM 749 C CA . GLU A 1 104 ? -10.189 1.934 10.802 1.00 93.06 104 GLU A CA 1
ATOM 750 C C . GLU A 1 104 ? -9.332 2.990 10.086 1.00 93.06 104 GLU A C 1
ATOM 752 O O . GLU A 1 104 ? -8.756 2.687 9.038 1.00 93.06 104 GLU A O 1
ATOM 757 N N . PRO A 1 105 ? -9.224 4.220 10.621 1.00 91.44 105 PRO A N 1
ATOM 758 C CA . PRO A 1 105 ? -8.369 5.252 10.043 1.00 91.44 105 PRO A CA 1
ATOM 759 C C . PRO A 1 105 ? -6.897 4.821 9.973 1.00 91.44 105 PRO A C 1
ATOM 761 O O . PRO A 1 105 ? -6.309 4.364 10.962 1.00 91.44 105 PRO A O 1
ATOM 764 N N . VAL A 1 106 ? -6.290 5.011 8.803 1.00 91.06 106 VAL A N 1
ATOM 765 C CA . VAL A 1 106 ? -4.871 4.743 8.547 1.00 91.06 106 VAL A CA 1
ATOM 766 C C . VAL A 1 106 ? -4.237 6.049 8.066 1.00 91.06 106 VAL A C 1
ATOM 768 O O . VAL A 1 106 ? -4.315 6.3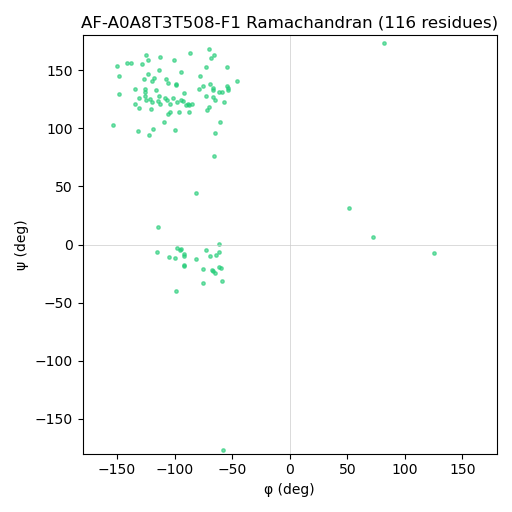51 6.874 1.00 91.06 106 VAL A O 1
ATOM 771 N N . PRO A 1 107 ? -3.642 6.853 8.967 1.00 90.00 107 PRO A N 1
ATOM 772 C CA . PRO A 1 107 ? -3.053 8.134 8.602 1.00 90.00 107 PRO A CA 1
ATOM 773 C C . PRO A 1 107 ? -1.860 7.919 7.674 1.00 90.00 107 PRO A C 1
ATOM 775 O O . PRO A 1 107 ? -0.914 7.217 8.021 1.00 90.00 107 PRO A O 1
ATOM 778 N N . ALA A 1 108 ? -1.882 8.545 6.505 1.00 87.81 108 ALA A N 1
ATOM 779 C CA . ALA A 1 108 ? -0.866 8.437 5.467 1.00 87.81 108 ALA A CA 1
ATOM 780 C C . ALA A 1 108 ? 0.522 8.858 5.963 1.00 87.81 108 ALA A C 1
ATOM 782 O O . ALA A 1 108 ? 1.522 8.296 5.530 1.00 87.81 108 ALA A O 1
ATOM 783 N N . GLU A 1 109 ? 0.582 9.808 6.899 1.00 87.56 109 GLU A N 1
ATOM 784 C CA . GLU A 1 109 ? 1.823 10.261 7.538 1.00 87.56 109 GLU A CA 1
ATOM 785 C C . GLU A 1 109 ? 2.477 9.201 8.439 1.00 87.56 109 GLU A C 1
ATOM 787 O O . GLU A 1 109 ? 3.681 9.256 8.682 1.00 87.56 109 GLU A O 1
ATOM 792 N N . GLU A 1 110 ? 1.701 8.223 8.913 1.00 90.25 110 GLU A N 1
ATOM 793 C CA . GLU A 1 110 ? 2.192 7.090 9.702 1.00 90.25 110 GLU A CA 1
ATOM 794 C C . GLU A 1 110 ? 2.548 5.879 8.827 1.00 90.25 110 GLU A C 1
ATOM 796 O O . GLU A 1 110 ? 3.082 4.894 9.341 1.00 90.25 110 GLU A O 1
ATOM 801 N N . VAL A 1 111 ? 2.229 5.921 7.528 1.00 90.44 111 VAL A N 1
ATOM 802 C CA . VAL A 1 111 ? 2.445 4.801 6.613 1.00 90.44 111 VAL A CA 1
ATOM 803 C C . VAL A 1 111 ? 3.794 4.928 5.918 1.00 90.44 111 VAL A C 1
ATOM 805 O O . VAL A 1 111 ? 4.083 5.888 5.207 1.00 90.44 111 VAL A O 1
ATOM 808 N N . GLU A 1 112 ? 4.609 3.893 6.069 1.00 90.94 112 GLU A N 1
ATOM 809 C CA . GLU A 1 112 ? 5.874 3.744 5.367 1.00 90.94 112 GLU A CA 1
ATOM 810 C C . GLU A 1 112 ? 5.711 2.818 4.159 1.00 90.94 112 GLU A C 1
ATOM 812 O O . GLU A 1 112 ? 5.08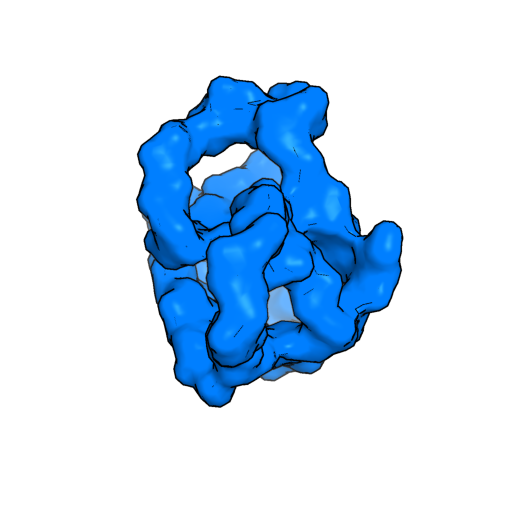1 1.760 4.232 1.00 90.94 112 GLU A O 1
ATOM 817 N N . GLY A 1 113 ? 6.318 3.209 3.040 1.00 87.31 113 GLY A N 1
ATOM 818 C CA . GLY A 1 113 ? 6.211 2.517 1.762 1.00 87.31 113 GLY A CA 1
ATOM 819 C C . GLY A 1 113 ? 7.567 2.164 1.199 1.00 87.31 113 GLY A C 1
ATOM 820 O O . GLY A 1 113 ? 8.433 3.031 1.091 1.00 87.31 113 GLY A O 1
ATOM 821 N N . VAL A 1 114 ? 7.742 0.912 0.786 1.00 87.31 114 VAL A N 1
ATOM 822 C CA . VAL A 1 114 ? 8.940 0.489 0.055 1.00 87.31 114 VAL A CA 1
ATOM 823 C C . VAL A 1 114 ? 8.527 -0.071 -1.294 1.00 87.31 114 VAL A C 1
ATOM 825 O O . VAL A 1 114 ? 7.709 -0.987 -1.362 1.00 87.31 114 VAL A O 1
ATOM 828 N N . LEU A 1 115 ? 9.113 0.480 -2.356 1.00 84.94 115 LEU A N 1
ATOM 829 C CA . LEU A 1 115 ? 9.030 -0.068 -3.703 1.00 84.94 115 LEU A CA 1
ATOM 830 C C . LEU A 1 115 ? 10.277 -0.912 -3.970 1.00 84.94 115 LEU A C 1
ATOM 832 O O . LEU A 1 115 ? 11.386 -0.376 -4.048 1.00 84.94 115 LEU A O 1
ATOM 836 N N . GLU A 1 116 ? 10.088 -2.216 -4.132 1.00 82.06 116 GLU A N 1
ATOM 837 C CA . GLU A 1 116 ? 11.153 -3.150 -4.475 1.00 82.06 116 GLU A CA 1
ATOM 838 C C . GLU A 1 116 ? 11.034 -3.638 -5.927 1.00 82.06 116 GLU A C 1
ATOM 840 O O . GLU A 1 116 ? 9.922 -3.848 -6.427 1.00 82.06 116 GLU A O 1
ATOM 845 N N . PRO A 1 117 ? 12.170 -3.823 -6.623 1.00 70.69 117 PRO A N 1
ATOM 846 C CA . PRO A 1 117 ? 12.187 -4.539 -7.888 1.00 70.69 117 PRO A CA 1
ATOM 847 C C . PRO A 1 117 ? 11.987 -6.040 -7.629 1.00 70.69 117 PRO A C 1
ATOM 849 O O . PRO A 1 117 ? 12.710 -6.620 -6.816 1.00 70.69 117 PRO A O 1
ATOM 852 N N . GLY A 1 118 ? 11.018 -6.648 -8.311 1.00 59.78 118 GLY A N 1
ATOM 853 C CA . GLY A 1 118 ? 10.826 -8.101 -8.358 1.00 59.78 118 GLY A CA 1
ATOM 854 C C . GLY A 1 118 ? 11.701 -8.810 -9.381 1.00 59.78 118 GLY A C 1
ATOM 855 O O . GLY A 1 118 ? 12.520 -8.149 -10.065 1.00 59.78 118 GLY A O 1
#

Foldseek 3Di:
DFADEAEAEQQVFWDDKAGKDWDDCPPPVNVPPPPDPQWDWAWDADPVDLQKIKIKTKDQQTDDRYKYWYQDNVSQEIEIEDEAHDPDRPHDIIMMIMITGTNDGDHRVSHDYGYDYD

Mean predicted aligned error: 7.58 Å

Sequence (118 aa):
MTFTIDIHDQSGLLVEATDGEAFSTEDPGAEDLPVLGPHYVVFLNDASDESVLRVVWAAGGGCAASYAMTIDPTARKLRIEGPPAPTSGDSVGGSCGVTLRFSEPVPAEEVEGVLEPG

Nearest PDB structures (foldseek):
  2ypv-assembly1_H  TM=3.420E-01  e=4.332E+00  Mus musculus
  5ggr-assembly1_A  TM=3.412E-01  e=8.974E+00  Homo sapiens
  2vxs-assembly1_K  TM=3.469E-01  e=8.446E+00  Homo sapiens
  5fcu-assembly1_H  TM=3.253E-01  e=8.974E+00  Macaca mulatta

Solvent-accessible surface area (backbone atoms only — not comparable to full-atom values): 6530 Å² total; per-residue (Å²): 115,83,40,47,70,50,76,46,72,57,43,79,38,75,73,46,71,47,81,35,46,61,42,55,75,81,41,90,81,34,72,79,52,71,95,62,60,83,76,36,54,48,60,41,48,43,96,89,38,46,29,30,34,38,39,36,32,51,20,72,62,24,66,56,67,50,37,39,34,40,34,35,63,80,60,34,41,39,39,36,36,37,56,58,71,67,93,68,91,80,54,67,77,26,25,29,28,36,42,38,29,38,79,54,74,43,59,31,92,67,45,46,61,46,72,42,79,78

Radius of gyration: 13.55 Å; Cα contacts (8 Å, |Δi|>4): 287; chains: 1; bounding box: 29×28×35 Å

pLDDT: mean 77.1, std 15.76, range [45.5, 94.5]